Protein AF-A0A8S4QYU9-F1 (afdb_monomer_lite)

Secondary structure (DSSP, 8-state):
----SS-SS-SS-SS--HHIIIII-GGGHHHHHHHHHHTTT---HHHHHHHHTT-HHHHHHHHHHHHHHHHHHHHHHHHHHHH--S------S---------PPP---------

Structure (mmCIF, N/CA/C/O backbone):
data_AF-A0A8S4QYU9-F1
#
_entry.id   AF-A0A8S4QYU9-F1
#
loop_
_atom_site.group_PDB
_atom_site.id
_atom_site.type_symbol
_atom_site.label_atom_id
_atom_site.label_alt_id
_atom_site.label_comp_id
_atom_site.label_asym_id
_atom_site.label_entity_id
_atom_site.label_seq_id
_atom_site.pdbx_PDB_ins_code
_atom_site.Cartn_x
_atom_site.Cartn_y
_atom_site.Cartn_z
_atom_site.occupancy
_atom_site.B_iso_or_equiv
_atom_site.auth_seq_id
_atom_site.auth_comp_id
_atom_site.auth_asym_id
_atom_site.auth_atom_id
_atom_site.pdbx_PDB_model_num
ATOM 1 N N . ARG A 1 1 ? 16.257 9.602 -6.471 1.00 62.41 1 ARG A N 1
ATOM 2 C CA . ARG A 1 1 ? 15.150 10.605 -6.534 1.00 62.41 1 ARG A CA 1
ATOM 3 C C . ARG A 1 1 ? 14.329 10.161 -7.710 1.00 62.41 1 ARG A C 1
ATOM 5 O O . ARG A 1 1 ? 14.916 10.040 -8.781 1.00 62.41 1 ARG A O 1
ATOM 12 N N . GLU A 1 2 ? 13.036 9.945 -7.501 1.00 69.88 2 GLU A N 1
ATOM 13 C CA . GLU A 1 2 ? 12.181 9.413 -8.553 1.00 69.88 2 GLU A CA 1
ATOM 14 C C . GLU A 1 2 ? 12.121 10.374 -9.751 1.00 69.88 2 GLU A C 1
ATOM 16 O O . GLU A 1 2 ? 11.985 11.591 -9.578 1.00 69.88 2 GLU A O 1
ATOM 21 N N . GLN A 1 3 ? 12.351 9.823 -10.943 1.00 75.00 3 GLN A N 1
ATOM 22 C CA . GLN A 1 3 ? 12.516 10.586 -12.189 1.00 75.00 3 GLN A CA 1
ATOM 23 C C . GLN A 1 3 ? 11.205 10.689 -12.970 1.00 75.00 3 GLN A C 1
ATOM 25 O O . GLN A 1 3 ? 11.061 11.581 -13.804 1.00 75.00 3 GLN A O 1
ATOM 30 N N . SER A 1 4 ? 10.259 9.793 -12.684 1.00 83.69 4 SER A N 1
ATOM 31 C CA . SER A 1 4 ? 8.942 9.735 -13.308 1.00 83.69 4 SER A CA 1
ATOM 32 C C . SER A 1 4 ? 7.846 10.088 -12.299 1.00 83.69 4 SER A C 1
ATOM 34 O O . SER A 1 4 ? 7.944 9.698 -11.137 1.00 83.69 4 SER A O 1
ATOM 36 N N . PRO A 1 5 ? 6.776 10.783 -12.716 1.00 87.12 5 PRO A N 1
ATOM 37 C CA . PRO A 1 5 ? 5.574 10.914 -11.899 1.00 87.12 5 PRO A CA 1
ATOM 38 C C . PRO A 1 5 ? 4.730 9.628 -11.872 1.00 87.12 5 PRO A C 1
ATOM 40 O O . PRO A 1 5 ? 3.906 9.479 -10.975 1.00 87.12 5 PRO A O 1
ATOM 43 N N . GLY A 1 6 ? 4.913 8.716 -12.834 1.00 91.12 6 GLY A N 1
ATOM 44 C CA . GLY A 1 6 ? 4.087 7.517 -12.999 1.00 91.12 6 GLY A CA 1
ATOM 45 C C . GLY A 1 6 ? 4.434 6.369 -12.057 1.00 91.12 6 GLY A C 1
ATOM 46 O O . GLY A 1 6 ? 5.515 6.318 -11.466 1.00 91.12 6 GLY A O 1
ATOM 47 N N . CYS A 1 7 ? 3.514 5.412 -11.940 1.00 92.06 7 CYS A N 1
ATOM 48 C CA . CYS A 1 7 ? 3.768 4.209 -11.158 1.00 92.06 7 CYS A CA 1
ATOM 49 C C . CYS A 1 7 ? 4.775 3.314 -11.890 1.00 92.06 7 CYS A C 1
ATOM 51 O O . CYS A 1 7 ? 4.582 2.964 -13.045 1.00 92.06 7 CYS A O 1
ATOM 53 N N . HIS A 1 8 ? 5.840 2.894 -11.207 1.00 91.00 8 HIS A N 1
ATOM 54 C CA . HIS A 1 8 ? 6.823 1.956 -11.769 1.00 91.00 8 HIS A CA 1
ATOM 55 C C . HIS A 1 8 ? 6.469 0.480 -11.562 1.00 91.00 8 HIS A C 1
ATOM 57 O O . HIS A 1 8 ? 7.270 -0.396 -11.884 1.00 91.00 8 HIS A O 1
ATOM 63 N N . HIS A 1 9 ? 5.317 0.205 -10.952 1.00 90.75 9 HIS A N 1
ATOM 64 C CA . HIS A 1 9 ? 4.905 -1.141 -10.555 1.00 90.75 9 HIS A CA 1
ATOM 65 C C . HIS A 1 9 ? 3.740 -1.677 -11.394 1.00 90.75 9 HIS A C 1
ATOM 67 O O . HIS A 1 9 ? 3.416 -2.856 -11.299 1.00 90.75 9 HIS A O 1
ATOM 73 N N . CYS A 1 10 ? 3.130 -0.833 -12.223 1.00 90.75 10 CYS A N 1
ATOM 74 C CA . CYS A 1 10 ? 2.147 -1.215 -13.226 1.00 90.75 10 CYS A CA 1
ATOM 75 C C . CYS A 1 10 ? 2.274 -0.293 -14.444 1.00 90.75 10 CYS A C 1
ATOM 77 O O . CYS A 1 10 ? 2.842 0.792 -14.340 1.00 90.75 10 CYS A O 1
ATOM 79 N N . ASP A 1 11 ? 1.694 -0.706 -15.568 1.00 85.56 11 ASP A N 1
ATOM 80 C CA . ASP A 1 11 ? 1.737 0.065 -16.818 1.00 85.56 11 ASP A CA 1
ATOM 81 C C . ASP A 1 11 ? 0.539 1.023 -16.977 1.00 85.56 11 ASP A C 1
ATOM 83 O O . ASP A 1 11 ? 0.493 1.833 -17.900 1.00 85.56 11 ASP A O 1
ATOM 87 N N . ASP A 1 12 ? -0.423 0.972 -16.051 1.00 81.44 12 ASP A N 1
ATOM 88 C CA . ASP A 1 12 ? -1.739 1.607 -16.202 1.00 81.44 12 ASP A CA 1
ATOM 89 C C . ASP A 1 12 ? -1.858 2.982 -15.519 1.00 81.44 12 ASP A C 1
ATOM 91 O O . ASP A 1 12 ? -2.950 3.552 -15.455 1.00 81.44 12 ASP A O 1
ATOM 95 N N . CYS A 1 13 ? -0.772 3.522 -14.951 1.00 87.19 13 CYS A N 1
ATOM 96 C CA . CYS A 1 13 ? -0.851 4.719 -14.114 1.00 87.19 13 CYS A CA 1
ATOM 97 C C . CYS A 1 13 ? 0.218 5.774 -14.413 1.00 87.19 13 CYS A C 1
ATOM 99 O O . CYS A 1 13 ? 1.400 5.611 -14.105 1.00 87.19 13 CYS A O 1
ATOM 101 N N . LEU A 1 14 ? -0.241 6.909 -14.947 1.00 84.62 14 LEU A N 1
ATOM 102 C CA . LEU A 1 14 ? 0.594 8.058 -15.307 1.00 84.62 14 LEU A CA 1
ATOM 103 C C . LEU A 1 14 ? 1.025 8.908 -14.100 1.00 84.62 14 LEU A C 1
ATOM 105 O O . LEU A 1 14 ? 1.997 9.652 -14.207 1.00 84.62 14 LEU A O 1
ATOM 109 N N . GLU A 1 15 ? 0.340 8.774 -12.960 1.00 88.12 15 GLU A N 1
ATOM 110 C CA . GLU A 1 15 ? 0.656 9.474 -11.711 1.00 88.12 15 GLU A CA 1
ATOM 111 C C . GLU A 1 15 ? 0.535 8.531 -10.508 1.00 88.12 15 GLU A C 1
ATOM 113 O O . GLU A 1 15 ? -0.553 8.056 -10.188 1.00 88.12 15 GLU A O 1
ATOM 118 N N . ASP A 1 16 ? 1.640 8.284 -9.804 1.00 88.38 16 ASP A N 1
ATOM 119 C CA . ASP A 1 16 ? 1.722 7.404 -8.633 1.00 88.38 16 ASP A CA 1
ATOM 120 C C . ASP A 1 16 ? 1.049 8.019 -7.391 1.00 88.38 16 ASP A C 1
ATOM 122 O O . ASP A 1 16 ? 1.679 8.415 -6.407 1.00 88.38 16 ASP A O 1
ATOM 126 N N . MET A 1 17 ? -0.275 8.122 -7.446 1.00 90.44 17 MET A N 1
ATOM 127 C CA . MET A 1 17 ? -1.097 8.619 -6.353 1.00 90.44 17 MET A CA 1
ATOM 128 C C . MET A 1 17 ? -1.254 7.566 -5.251 1.00 90.44 17 MET A C 1
ATOM 130 O O . MET A 1 17 ? -1.367 6.364 -5.510 1.00 90.44 17 MET A O 1
ATOM 134 N N . ALA A 1 18 ? -1.379 8.028 -4.003 1.00 88.62 18 ALA A N 1
ATOM 135 C CA . ALA A 1 18 ? -1.662 7.159 -2.858 1.00 88.62 18 ALA A CA 1
ATOM 136 C C . ALA A 1 18 ? -2.932 6.318 -3.076 1.00 88.62 18 ALA A C 1
ATOM 138 O O . ALA A 1 18 ? -2.909 5.117 -2.827 1.00 88.62 18 ALA A O 1
ATOM 139 N N . GLN A 1 19 ? -3.989 6.929 -3.625 1.00 90.25 19 GLN A N 1
ATOM 140 C CA . GLN A 1 19 ? -5.230 6.253 -4.016 1.00 90.25 19 GLN A CA 1
ATOM 141 C C . GLN A 1 19 ? -4.965 5.089 -4.979 1.00 90.25 19 GLN A C 1
ATOM 143 O O . GLN A 1 19 ? -5.425 3.975 -4.757 1.00 90.25 19 GLN A O 1
ATOM 148 N N . HIS A 1 20 ? -4.177 5.323 -6.036 1.00 92.19 20 HIS A N 1
ATOM 149 C CA . HIS A 1 20 ? -3.848 4.284 -7.009 1.00 92.19 20 HIS A CA 1
ATOM 150 C C . HIS A 1 20 ? -3.116 3.121 -6.336 1.00 92.19 20 HIS A C 1
ATOM 152 O O . HIS A 1 20 ? -3.500 1.966 -6.506 1.00 92.19 20 HIS A O 1
ATOM 158 N N . THR A 1 21 ? -2.101 3.427 -5.528 1.00 91.75 21 THR A N 1
ATOM 159 C CA . THR A 1 21 ? -1.345 2.419 -4.780 1.00 91.75 21 THR A CA 1
ATOM 160 C C . THR A 1 21 ? -2.246 1.606 -3.837 1.00 91.75 21 THR A C 1
ATOM 162 O O . THR A 1 21 ? -2.125 0.383 -3.767 1.00 91.75 21 THR A O 1
ATOM 165 N N . LEU A 1 22 ? -3.164 2.274 -3.135 1.00 90.56 22 LEU A N 1
ATOM 166 C CA . LEU A 1 22 ? -4.040 1.664 -2.136 1.00 90.56 22 LEU A CA 1
ATOM 167 C C . LEU A 1 22 ? -5.224 0.903 -2.725 1.00 90.56 22 LEU A C 1
ATOM 169 O O . LEU A 1 22 ? -5.656 -0.050 -2.100 1.00 90.56 22 LEU A O 1
ATOM 173 N N . GLU A 1 23 ? -5.737 1.264 -3.899 1.00 90.75 23 GLU A N 1
ATOM 174 C CA . GLU A 1 23 ? -7.024 0.726 -4.379 1.00 90.75 23 GLU A CA 1
ATOM 175 C C . GLU A 1 23 ? -6.937 0.042 -5.737 1.00 90.75 23 GLU A C 1
ATOM 177 O O . GLU A 1 23 ? -7.628 -0.942 -5.987 1.00 90.75 23 GLU A O 1
ATOM 182 N N . VAL A 1 24 ? -6.022 0.473 -6.605 1.00 91.00 24 VAL A N 1
ATOM 183 C CA . VAL A 1 24 ? -6.041 0.069 -8.019 1.00 91.00 24 VAL A CA 1
ATOM 184 C C . VAL A 1 24 ? -4.853 -0.811 -8.391 1.00 91.00 24 VAL A C 1
ATOM 186 O O . VAL A 1 24 ? -5.033 -1.859 -9.001 1.00 91.00 24 VAL A O 1
ATOM 189 N N . CYS A 1 25 ? -3.646 -0.432 -7.981 1.00 93.50 25 CYS A N 1
ATOM 190 C CA . CYS A 1 25 ? -2.407 -1.057 -8.427 1.00 93.50 25 CYS A CA 1
ATOM 191 C C . CYS A 1 25 ? -2.358 -2.559 -8.097 1.00 93.50 25 CYS A C 1
ATOM 193 O O . CYS A 1 25 ? -2.256 -2.958 -6.934 1.00 93.50 25 CYS A O 1
ATOM 195 N N . LEU A 1 26 ? -2.394 -3.397 -9.137 1.00 90.75 26 LEU A N 1
ATOM 196 C CA . LEU A 1 26 ? -2.414 -4.857 -8.999 1.00 90.75 26 LEU A CA 1
ATOM 197 C C . LEU A 1 26 ? -1.138 -5.412 -8.358 1.00 90.75 26 LEU A C 1
ATOM 199 O O . LEU A 1 26 ? -1.192 -6.436 -7.682 1.00 90.75 26 LEU A O 1
ATOM 203 N N . ALA A 1 27 ? -0.011 -4.710 -8.501 1.00 92.31 27 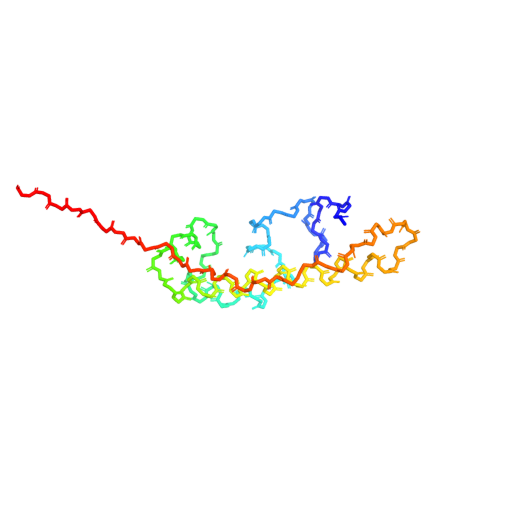ALA A N 1
ATOM 204 C CA . ALA A 1 27 ? 1.262 -5.099 -7.897 1.00 92.31 27 ALA A CA 1
ATOM 205 C C . ALA A 1 27 ? 1.220 -5.160 -6.362 1.00 92.31 27 ALA A C 1
ATOM 207 O O . ALA A 1 27 ? 2.042 -5.846 -5.760 1.00 92.31 27 A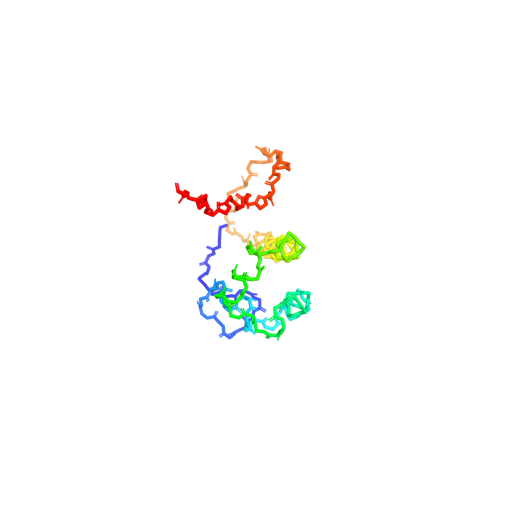LA A O 1
ATOM 208 N N . TRP A 1 28 ? 0.266 -4.465 -5.734 1.00 92.75 28 TRP A N 1
ATOM 209 C CA . TRP A 1 28 ? 0.117 -4.415 -4.279 1.00 92.75 28 TRP A CA 1
ATOM 210 C C . TRP A 1 28 ? -1.059 -5.248 -3.758 1.00 92.75 28 TRP A C 1
ATOM 212 O O . TRP A 1 28 ? -1.379 -5.178 -2.572 1.00 92.75 28 TRP A O 1
ATOM 222 N N . ALA A 1 29 ? -1.716 -6.041 -4.615 1.00 90.56 29 ALA A N 1
ATOM 223 C CA . ALA A 1 29 ? -2.927 -6.781 -4.259 1.00 90.56 29 ALA A CA 1
ATOM 224 C C . ALA A 1 29 ? -2.735 -7.724 -3.059 1.00 90.56 29 ALA A C 1
ATOM 226 O O . ALA A 1 29 ? -3.623 -7.823 -2.216 1.00 90.56 29 ALA A O 1
ATOM 227 N N . GLU A 1 30 ? -1.580 -8.384 -2.944 1.00 89.44 30 GLU A N 1
ATOM 228 C CA . GLU A 1 30 ? -1.274 -9.255 -1.803 1.00 89.44 30 GLU A CA 1
ATOM 229 C C . GLU A 1 30 ? -1.134 -8.448 -0.506 1.00 89.44 30 GLU A C 1
ATOM 231 O O . GLU A 1 30 ? -1.731 -8.779 0.518 1.00 89.44 30 GLU A O 1
ATOM 236 N N . GLN A 1 31 ? -0.390 -7.343 -0.555 1.00 88.00 31 GLN A N 1
ATOM 237 C CA . GLN A 1 31 ? -0.144 -6.476 0.592 1.00 88.00 31 GLN A CA 1
ATOM 238 C C . GLN A 1 31 ? -1.444 -5.831 1.091 1.00 88.00 31 GLN A C 1
ATOM 240 O O . GLN A 1 31 ? -1.592 -5.619 2.295 1.00 88.00 31 GLN A O 1
ATOM 245 N N . ARG A 1 32 ? -2.400 -5.562 0.191 1.00 92.31 32 ARG A N 1
ATOM 246 C CA . ARG A 1 32 ? -3.706 -4.979 0.527 1.00 92.31 32 ARG A CA 1
ATOM 247 C C . ARG A 1 32 ? -4.630 -5.901 1.307 1.00 92.31 32 ARG A C 1
ATOM 249 O O . ARG A 1 32 ? -5.463 -5.383 2.041 1.00 92.31 32 ARG A O 1
ATOM 256 N N . ARG A 1 33 ? -4.472 -7.226 1.231 1.00 91.12 33 ARG A N 1
ATOM 257 C CA . ARG A 1 33 ? -5.400 -8.177 1.876 1.00 91.12 33 ARG A CA 1
ATOM 258 C C . ARG A 1 33 ? -5.616 -7.906 3.363 1.00 91.12 33 ARG A C 1
ATOM 260 O O . ARG A 1 33 ? -6.750 -7.843 3.816 1.00 91.12 33 ARG A O 1
ATOM 267 N N . ALA A 1 34 ? -4.545 -7.622 4.101 1.00 87.94 34 ALA A N 1
ATOM 268 C CA . ALA A 1 34 ? -4.646 -7.301 5.526 1.00 87.94 34 ALA A CA 1
ATOM 269 C C . ALA A 1 34 ? -5.414 -5.989 5.806 1.00 87.94 34 ALA A C 1
ATOM 271 O O . ALA A 1 34 ? -6.075 -5.849 6.836 1.00 87.94 34 ALA A O 1
ATOM 272 N N . LEU A 1 35 ? -5.329 -5.018 4.893 1.00 90.44 35 LEU A N 1
ATOM 273 C CA . LEU A 1 35 ? -6.090 -3.770 4.960 1.00 90.44 35 LEU A CA 1
ATOM 274 C C . LEU A 1 35 ? -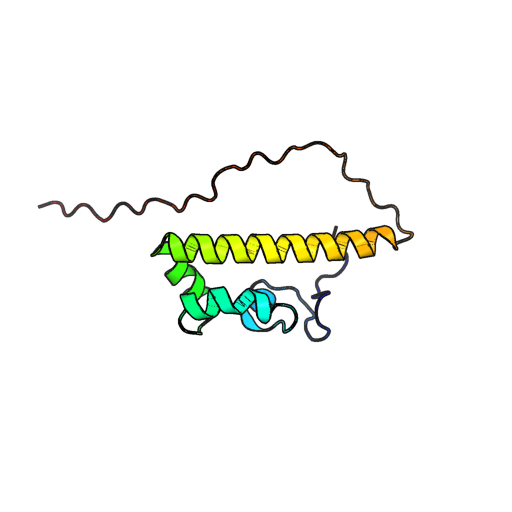7.556 -3.981 4.578 1.00 90.44 35 LEU A C 1
ATOM 276 O O . LEU A 1 35 ? -8.423 -3.417 5.238 1.00 90.44 35 LEU A O 1
ATOM 280 N N . GLU A 1 36 ? -7.836 -4.816 3.576 1.00 92.94 36 GLU A N 1
ATOM 281 C CA . GLU A 1 36 ? -9.201 -5.169 3.161 1.00 92.94 36 GLU A CA 1
ATOM 282 C C . GLU A 1 36 ? -9.968 -5.835 4.305 1.00 92.94 36 GLU A C 1
ATOM 284 O O . GLU A 1 36 ? -11.090 -5.426 4.601 1.00 92.94 36 GLU A O 1
ATOM 289 N N . ASP A 1 37 ? -9.339 -6.780 5.008 1.00 90.56 37 ASP A N 1
ATOM 290 C CA . ASP A 1 37 ? -9.932 -7.445 6.175 1.00 90.56 37 ASP A CA 1
ATOM 291 C C . ASP A 1 37 ? -10.258 -6.445 7.296 1.00 90.56 37 ASP A C 1
ATOM 293 O O . ASP A 1 37 ? -11.275 -6.556 7.981 1.00 90.56 37 ASP A O 1
ATOM 297 N N . THR A 1 38 ? -9.407 -5.430 7.464 1.00 88.88 38 THR A N 1
ATOM 298 C CA . THR A 1 38 ? -9.577 -4.380 8.476 1.00 88.88 38 THR A CA 1
ATOM 299 C C . THR A 1 38 ? -10.689 -3.393 8.099 1.00 88.88 38 THR A C 1
ATOM 301 O O . THR A 1 38 ? -11.403 -2.911 8.978 1.00 88.88 38 THR A O 1
ATOM 304 N N . ALA A 1 39 ? -10.842 -3.093 6.808 1.00 89.38 39 ALA A N 1
ATOM 305 C CA . ALA A 1 39 ? -11.752 -2.075 6.279 1.00 89.38 39 ALA A CA 1
ATOM 306 C C . ALA A 1 39 ? -13.036 -2.649 5.650 1.00 89.38 39 ALA A C 1
ATOM 308 O O . ALA A 1 39 ? -13.736 -1.950 4.919 1.00 89.38 39 ALA A O 1
ATOM 309 N N . ALA A 1 40 ? -13.344 -3.924 5.911 1.00 88.69 40 ALA A N 1
ATOM 310 C CA . ALA A 1 40 ? -14.492 -4.630 5.336 1.00 88.69 40 ALA A CA 1
ATOM 311 C C . ALA A 1 40 ? -14.561 -4.543 3.794 1.00 88.69 40 ALA A C 1
ATOM 313 O O . ALA A 1 40 ? -15.641 -4.459 3.209 1.00 88.69 40 ALA A O 1
ATOM 314 N N . GLY A 1 41 ? -13.398 -4.559 3.138 1.00 88.19 41 GLY A N 1
ATOM 315 C CA . GLY A 1 41 ? -13.258 -4.523 1.681 1.00 88.19 41 GLY A CA 1
ATOM 316 C C . GLY A 1 41 ? -13.354 -3.139 1.029 1.00 88.19 41 GLY A C 1
ATOM 317 O O . GLY A 1 41 ? -13.086 -3.040 -0.166 1.00 88.19 41 GLY A O 1
ATOM 318 N N . ASP A 1 42 ? -13.683 -2.074 1.769 1.00 92.38 42 ASP A N 1
ATOM 319 C CA . ASP A 1 42 ? -13.660 -0.702 1.245 1.00 92.38 42 ASP A CA 1
ATOM 320 C C . ASP A 1 42 ? -12.318 -0.030 1.552 1.00 92.38 42 ASP A C 1
ATOM 322 O O . ASP A 1 42 ? -12.053 0.442 2.659 1.00 92.38 42 ASP A O 1
ATOM 326 N N . LEU A 1 43 ? -11.459 0.012 0.536 1.00 91.12 43 LEU A N 1
ATOM 327 C CA . LEU A 1 43 ? -10.134 0.615 0.624 1.00 91.12 43 LEU A CA 1
ATOM 328 C C . LEU A 1 43 ? -10.109 2.108 0.299 1.00 91.12 43 LEU A C 1
ATOM 330 O O . LEU A 1 43 ? -9.014 2.666 0.215 1.00 91.12 43 LEU A O 1
ATOM 334 N N . SER A 1 44 ? -11.270 2.758 0.150 1.00 90.94 44 SER A N 1
ATOM 335 C CA . SER A 1 44 ? -11.315 4.201 -0.061 1.00 90.94 44 SER A CA 1
ATOM 336 C C . SER A 1 44 ? -10.502 4.927 1.013 1.00 90.94 44 SER A C 1
ATOM 338 O O . SER A 1 44 ? -10.620 4.630 2.209 1.00 90.94 44 SER A O 1
ATOM 340 N N . LEU A 1 45 ? -9.670 5.898 0.615 1.00 90.44 45 LEU A N 1
ATOM 341 C CA . LEU A 1 45 ? -8.872 6.685 1.567 1.00 90.44 45 LEU A CA 1
ATOM 342 C C . LEU A 1 45 ? -9.680 7.166 2.795 1.00 90.44 45 LEU A C 1
ATOM 344 O O . LEU A 1 45 ? -9.201 6.980 3.918 1.00 90.44 45 LEU A O 1
ATOM 348 N N . PRO A 1 46 ? -10.901 7.729 2.652 1.00 92.19 46 PRO A N 1
ATOM 349 C CA . PRO A 1 46 ? -11.718 8.121 3.799 1.00 92.19 46 PRO A CA 1
ATOM 350 C C . PRO A 1 46 ? -12.065 6.960 4.738 1.00 92.19 46 PRO A C 1
ATOM 352 O O . PRO A 1 46 ? -12.020 7.144 5.957 1.00 92.19 46 PRO A O 1
ATOM 355 N N . THR A 1 47 ? -12.397 5.782 4.206 1.00 93.06 47 THR A N 1
ATOM 356 C CA . THR A 1 47 ? -12.740 4.596 5.004 1.00 93.06 47 THR A CA 1
ATOM 357 C C . THR A 1 47 ? -11.524 4.056 5.746 1.00 93.06 47 THR A C 1
ATOM 359 O O . THR A 1 47 ? -11.611 3.786 6.949 1.00 93.06 47 THR A O 1
ATOM 362 N N . ILE A 1 48 ? -10.358 4.005 5.092 1.00 93.00 48 ILE A N 1
ATOM 363 C CA . ILE A 1 48 ? -9.101 3.632 5.751 1.00 93.00 48 ILE A CA 1
ATOM 364 C C . ILE A 1 48 ? -8.793 4.593 6.895 1.00 93.00 48 ILE A C 1
ATOM 366 O O . ILE A 1 48 ? -8.585 4.147 8.024 1.00 93.00 48 ILE A O 1
ATOM 370 N N . PHE A 1 49 ? -8.826 5.905 6.647 1.00 91.94 49 PHE A N 1
ATOM 371 C CA . PHE A 1 49 ? -8.542 6.892 7.688 1.00 91.94 49 PHE A CA 1
ATOM 372 C C . PHE A 1 49 ? -9.503 6.782 8.872 1.00 91.94 49 PHE A C 1
ATOM 374 O O . PHE A 1 49 ? -9.055 6.790 10.016 1.00 91.94 49 PHE A O 1
ATOM 381 N N . GLN A 1 50 ? -10.805 6.624 8.629 1.00 94.19 50 GLN A N 1
ATOM 382 C CA . GLN A 1 50 ? -11.787 6.442 9.702 1.00 94.19 50 GLN A CA 1
ATOM 383 C C . GLN A 1 50 ? -11.553 5.162 10.507 1.00 94.19 50 GLN A C 1
ATOM 385 O O . GLN A 1 50 ? -11.740 5.158 11.723 1.00 94.19 50 GLN A O 1
ATOM 390 N N . THR A 1 51 ? -11.131 4.087 9.849 1.00 94.12 51 THR A N 1
ATOM 391 C CA . THR A 1 51 ? -10.884 2.798 10.497 1.00 94.12 51 THR A CA 1
ATOM 392 C C . THR A 1 51 ? -9.642 2.854 11.388 1.00 94.12 51 THR A C 1
ATOM 394 O O . THR A 1 51 ? -9.698 2.494 12.567 1.00 94.12 51 THR A O 1
ATOM 397 N N . ILE A 1 52 ? -8.528 3.381 10.869 1.00 93.94 52 ILE A N 1
ATOM 398 C CA . ILE A 1 52 ? -7.243 3.380 11.584 1.00 93.94 52 ILE A CA 1
ATOM 399 C C . ILE A 1 52 ? -7.216 4.344 12.773 1.00 93.94 52 ILE A C 1
ATOM 401 O O . ILE A 1 52 ? -6.523 4.080 13.749 1.00 93.94 52 ILE A O 1
ATOM 405 N N . VAL A 1 53 ? -7.977 5.444 12.744 1.00 95.69 53 VAL A N 1
ATOM 406 C CA . VAL A 1 53 ? -8.026 6.383 13.884 1.00 95.69 53 VAL A CA 1
ATOM 407 C C . VAL A 1 53 ? -8.872 5.862 15.048 1.00 95.69 53 VAL A C 1
ATOM 409 O O . VAL A 1 53 ? -8.781 6.390 16.154 1.00 95.69 53 VAL A O 1
ATOM 412 N N . ARG A 1 54 ? -9.700 4.835 14.818 1.00 92.94 54 ARG A N 1
ATOM 413 C CA . ARG A 1 54 ? -10.616 4.268 15.822 1.00 92.94 54 ARG A CA 1
ATOM 414 C C . ARG A 1 54 ? -10.085 2.997 16.478 1.00 92.94 54 ARG A C 1
ATOM 416 O O . ARG A 1 54 ? -10.669 2.550 17.461 1.00 92.94 54 ARG A O 1
ATOM 423 N N . SER A 1 55 ? -9.007 2.414 15.957 1.00 93.75 55 SER A N 1
ATOM 424 C CA . SER A 1 55 ? -8.456 1.155 16.454 1.00 93.75 55 SER A CA 1
ATOM 425 C C . SER A 1 55 ? -6.934 1.121 16.343 1.00 93.75 55 SER A C 1
ATOM 427 O O . SER A 1 55 ? -6.371 1.288 15.264 1.00 93.75 55 SER A O 1
ATOM 429 N N . GLU A 1 56 ? -6.262 0.832 17.458 1.00 94.44 56 GLU A N 1
ATOM 430 C CA . GLU A 1 56 ? -4.808 0.646 17.492 1.00 94.44 56 GLU A CA 1
ATOM 431 C C . GLU A 1 56 ? -4.361 -0.567 16.659 1.00 94.44 56 GLU A C 1
ATOM 433 O O . GLU A 1 56 ? -3.319 -0.518 16.008 1.00 94.44 56 GLU A O 1
ATOM 438 N N . SER A 1 57 ? -5.156 -1.642 16.605 1.00 93.56 57 SER A N 1
ATOM 439 C CA . SER A 1 57 ? -4.838 -2.798 15.755 1.00 93.56 57 SER A CA 1
ATOM 440 C C . SER A 1 57 ? -4.973 -2.468 14.267 1.00 93.56 57 SER A C 1
ATOM 442 O O . SER A 1 57 ? -4.122 -2.868 13.469 1.00 93.56 57 SER A O 1
ATOM 444 N N . ALA A 1 58 ? -5.990 -1.685 13.894 1.00 93.75 58 ALA A N 1
ATOM 445 C CA . ALA A 1 58 ? -6.159 -1.205 12.525 1.00 93.75 58 ALA A CA 1
ATOM 446 C C . ALA A 1 58 ? -5.023 -0.257 12.128 1.00 93.75 58 ALA A C 1
ATOM 448 O O . ALA A 1 58 ? -4.443 -0.394 11.051 1.00 93.75 58 ALA A O 1
ATOM 449 N N . TRP A 1 59 ? -4.651 0.653 13.030 1.00 95.62 59 TRP A N 1
ATOM 450 C CA . TRP A 1 59 ? -3.487 1.513 12.867 1.00 95.62 59 TRP A CA 1
ATOM 451 C C . TRP A 1 59 ? -2.206 0.711 12.627 1.00 95.62 59 TRP A C 1
ATOM 453 O O . TRP A 1 59 ? -1.505 0.966 11.651 1.00 95.62 59 TRP A O 1
ATOM 463 N N . ASN A 1 60 ? -1.917 -0.289 13.464 1.00 95.44 60 ASN A N 1
ATOM 464 C CA . ASN A 1 60 ? -0.727 -1.129 13.311 1.00 95.44 60 ASN A CA 1
ATOM 465 C C . ASN A 1 60 ? -0.724 -1.891 11.979 1.00 95.44 60 ASN A C 1
ATOM 467 O O . ASN A 1 60 ? 0.323 -2.023 11.344 1.00 95.44 60 ASN A O 1
ATOM 471 N N . THR A 1 61 ? -1.892 -2.346 11.525 1.00 94.38 61 THR A N 1
ATOM 472 C CA . THR A 1 61 ? -2.043 -3.019 10.228 1.00 94.38 61 THR A CA 1
ATOM 473 C C . THR A 1 61 ? -1.725 -2.070 9.073 1.00 94.38 61 THR A C 1
ATOM 475 O O . THR A 1 61 ? -0.907 -2.400 8.213 1.00 94.38 61 THR A O 1
ATOM 478 N N . ALA A 1 62 ? -2.286 -0.858 9.088 1.00 93.00 62 ALA A N 1
ATOM 479 C CA . ALA A 1 62 ? -2.010 0.158 8.076 1.00 93.00 62 ALA A CA 1
ATOM 480 C C . ALA A 1 62 ? -0.551 0.643 8.109 1.00 93.00 62 ALA A C 1
ATOM 482 O O . ALA A 1 62 ? 0.073 0.799 7.062 1.00 93.00 62 ALA A O 1
ATOM 483 N N . ALA A 1 63 ? 0.029 0.824 9.298 1.00 94.69 63 ALA A N 1
ATOM 484 C CA . ALA A 1 63 ? 1.435 1.178 9.458 1.00 94.69 63 ALA A CA 1
ATOM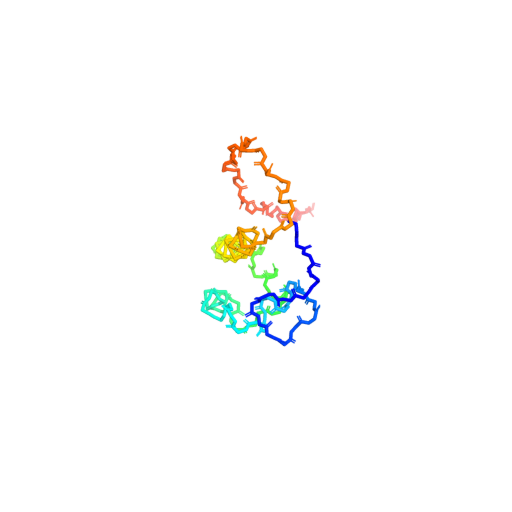 485 C C . ALA A 1 63 ? 2.358 0.093 8.878 1.00 94.69 63 ALA A C 1
ATOM 487 O O . ALA A 1 63 ? 3.268 0.408 8.110 1.00 94.69 63 ALA A O 1
ATOM 488 N N . CYS A 1 64 ? 2.088 -1.182 9.179 1.00 93.62 64 CYS A N 1
ATOM 489 C CA . CYS A 1 64 ? 2.841 -2.314 8.638 1.00 93.62 64 CYS A CA 1
ATOM 490 C C . CYS A 1 64 ? 2.720 -2.402 7.110 1.00 93.62 64 CYS A C 1
ATOM 492 O O . CYS A 1 64 ? 3.715 -2.639 6.421 1.00 93.62 64 CYS A O 1
ATOM 494 N N . PHE A 1 65 ? 1.523 -2.175 6.566 1.00 93.50 65 PHE A N 1
ATOM 495 C CA . PHE A 1 65 ? 1.325 -2.079 5.123 1.00 93.50 65 PHE A CA 1
ATOM 496 C C . PHE A 1 65 ? 2.176 -0.964 4.509 1.00 93.50 65 PHE A C 1
ATOM 498 O O . PHE A 1 65 ? 2.938 -1.228 3.581 1.00 93.50 65 PHE A O 1
ATOM 505 N N . CYS A 1 66 ? 2.101 0.257 5.049 1.00 93.75 66 CYS A N 1
ATOM 506 C CA . CYS A 1 66 ? 2.869 1.399 4.557 1.00 93.75 66 CYS A CA 1
ATOM 507 C C . CYS A 1 66 ? 4.379 1.137 4.617 1.00 93.75 66 CYS A C 1
ATOM 509 O O . CYS A 1 66 ? 5.098 1.483 3.683 1.00 93.75 66 CYS A O 1
ATOM 511 N N . GLU A 1 67 ? 4.872 0.492 5.675 1.00 94.62 67 GLU A N 1
ATOM 512 C CA . GLU A 1 67 ? 6.283 0.121 5.789 1.00 94.62 67 GLU A CA 1
ATOM 513 C C . GLU A 1 67 ? 6.699 -0.877 4.702 1.00 94.62 67 GLU A C 1
ATOM 515 O O . GLU A 1 67 ? 7.714 -0.662 4.031 1.00 94.62 67 GLU A O 1
ATOM 520 N N . LYS A 1 68 ? 5.908 -1.933 4.478 1.00 92.44 68 LYS A N 1
ATOM 521 C CA . LYS A 1 68 ? 6.167 -2.927 3.423 1.00 92.44 68 LYS A CA 1
ATOM 522 C C . LYS A 1 68 ? 6.139 -2.289 2.037 1.00 92.44 68 LYS A C 1
ATOM 524 O O . LYS A 1 68 ? 7.057 -2.506 1.247 1.00 92.44 68 LYS A O 1
ATOM 529 N N . LEU A 1 69 ? 5.124 -1.471 1.773 1.00 92.94 69 LEU A N 1
ATOM 530 C CA . LEU A 1 69 ? 4.943 -0.743 0.524 1.00 92.94 69 LEU A CA 1
ATOM 531 C C . LEU A 1 69 ? 6.144 0.168 0.236 1.00 92.94 69 LEU A C 1
ATOM 533 O O . LEU A 1 69 ? 6.793 0.039 -0.800 1.00 92.94 69 LEU A O 1
ATOM 537 N N . MET A 1 70 ? 6.469 1.072 1.162 1.00 92.44 70 MET A N 1
ATOM 538 C CA . MET A 1 70 ? 7.560 2.032 0.978 1.00 92.44 70 MET A CA 1
ATOM 539 C C . MET A 1 70 ? 8.913 1.330 0.859 1.00 92.44 70 MET A C 1
ATOM 541 O O . MET A 1 70 ? 9.739 1.737 0.045 1.00 92.44 70 MET A O 1
ATOM 545 N N . SER A 1 71 ? 9.128 0.245 1.609 1.00 93.62 71 SER A N 1
ATOM 546 C CA . SER A 1 71 ? 10.356 -0.552 1.517 1.00 93.62 71 SER A CA 1
ATOM 547 C C . SER A 1 71 ? 10.504 -1.235 0.157 1.00 93.62 71 SER A C 1
ATOM 549 O O . SER A 1 71 ? 11.601 -1.251 -0.402 1.00 93.62 71 SER A O 1
ATOM 551 N N . ALA A 1 72 ? 9.413 -1.771 -0.394 1.00 93.44 72 ALA A N 1
ATOM 552 C CA . ALA A 1 72 ? 9.409 -2.391 -1.715 1.00 93.44 72 ALA A CA 1
ATOM 553 C C . ALA A 1 72 ? 9.630 -1.357 -2.832 1.00 93.44 72 ALA A C 1
ATOM 555 O O . ALA A 1 72 ? 10.447 -1.590 -3.725 1.00 93.44 72 ALA A O 1
ATOM 556 N N . LYS A 1 73 ? 8.984 -0.184 -2.746 1.00 92.19 73 LYS A N 1
ATOM 557 C CA . LYS A 1 73 ? 9.207 0.936 -3.679 1.00 92.19 73 LYS A CA 1
ATOM 558 C C . LYS A 1 73 ? 10.660 1.427 -3.632 1.00 92.19 73 LYS A C 1
ATOM 560 O O . LYS A 1 73 ? 11.291 1.554 -4.677 1.00 92.19 73 LYS A O 1
ATOM 565 N N . GLU A 1 74 ? 11.231 1.612 -2.437 1.00 93.38 74 GLU A N 1
ATOM 566 C CA . GLU A 1 74 ? 12.640 2.014 -2.253 1.00 93.38 74 GLU A CA 1
ATOM 567 C C . GLU A 1 74 ? 13.624 0.941 -2.756 1.00 93.38 74 GLU A C 1
ATOM 569 O O . GLU A 1 74 ? 14.697 1.267 -3.263 1.00 93.38 74 GLU A O 1
ATOM 574 N N . ALA A 1 75 ? 13.311 -0.350 -2.606 1.00 93.06 75 ALA A N 1
ATOM 575 C CA . ALA A 1 75 ? 14.127 -1.423 -3.175 1.00 93.06 75 ALA A CA 1
ATOM 576 C C . ALA A 1 75 ? 14.128 -1.371 -4.711 1.00 93.06 75 ALA A C 1
ATOM 578 O O . ALA A 1 75 ? 15.201 -1.353 -5.312 1.00 93.06 75 ALA A O 1
ATOM 579 N N . ALA A 1 76 ? 12.950 -1.239 -5.326 1.00 91.25 76 ALA A N 1
ATOM 580 C CA . ALA A 1 76 ? 12.824 -1.133 -6.775 1.00 91.25 76 ALA A CA 1
ATOM 581 C C . ALA A 1 76 ? 13.499 0.136 -7.337 1.00 91.25 76 ALA A C 1
ATOM 583 O O . ALA A 1 76 ? 14.169 0.060 -8.365 1.00 91.25 76 ALA A O 1
ATOM 584 N N . GLU A 1 77 ? 13.387 1.289 -6.660 1.00 90.75 77 GLU A N 1
ATOM 585 C CA . GLU A 1 77 ? 14.125 2.513 -7.033 1.00 90.75 77 GLU A CA 1
ATOM 586 C C . GLU A 1 77 ? 15.640 2.270 -6.978 1.00 90.75 77 GLU A C 1
ATOM 588 O O . GLU A 1 77 ? 16.356 2.601 -7.923 1.00 90.75 77 GLU A O 1
ATOM 593 N N . ARG A 1 78 ? 16.140 1.635 -5.908 1.00 90.50 78 ARG A N 1
ATOM 594 C CA . ARG A 1 78 ? 17.575 1.344 -5.757 1.00 90.50 78 ARG A CA 1
ATOM 595 C C . ARG A 1 78 ? 18.115 0.434 -6.853 1.00 90.50 78 ARG A C 1
ATOM 597 O O . ARG A 1 78 ? 19.242 0.650 -7.297 1.00 90.50 78 ARG A O 1
ATOM 604 N N . ASP A 1 79 ? 17.355 -0.565 -7.282 1.00 90.88 79 ASP A N 1
ATOM 605 C CA . ASP A 1 79 ? 17.782 -1.454 -8.363 1.00 90.88 79 ASP A CA 1
ATOM 606 C C . ASP A 1 79 ? 17.867 -0.701 -9.697 1.00 90.88 79 ASP A C 1
ATOM 608 O O . ASP A 1 79 ? 18.874 -0.818 -10.399 1.00 90.88 79 ASP A O 1
ATOM 612 N N . ARG A 1 80 ? 16.895 0.178 -9.986 1.00 88.44 80 ARG A N 1
ATOM 613 C CA . ARG A 1 80 ? 16.941 1.072 -11.157 1.00 88.44 80 ARG A CA 1
ATOM 614 C C . ARG A 1 80 ? 18.143 2.019 -11.112 1.00 88.44 80 ARG A C 1
ATOM 616 O O . ARG A 1 80 ? 18.839 2.181 -12.115 1.00 88.44 80 ARG A O 1
ATOM 623 N N . GLU A 1 81 ? 18.425 2.622 -9.955 1.00 86.50 81 GLU A N 1
ATOM 624 C CA . GLU A 1 81 ? 19.578 3.515 -9.768 1.00 86.50 81 GLU A CA 1
ATOM 625 C C . GLU A 1 81 ? 20.920 2.786 -9.941 1.00 86.50 81 GLU A C 1
ATOM 627 O O . GLU A 1 81 ? 21.860 3.375 -10.472 1.00 86.50 81 GLU A O 1
ATOM 632 N N . ARG A 1 82 ? 21.023 1.511 -9.537 1.00 85.00 82 ARG A N 1
ATOM 633 C CA . ARG A 1 82 ? 22.236 0.693 -9.729 1.00 85.00 82 ARG A CA 1
ATOM 634 C C . ARG A 1 82 ? 22.550 0.428 -11.194 1.00 85.00 82 ARG A C 1
ATOM 636 O O . ARG A 1 82 ? 23.720 0.377 -11.560 1.00 85.00 82 ARG A O 1
ATOM 643 N N . THR A 1 83 ? 21.517 0.210 -11.999 1.00 81.81 83 THR A N 1
ATOM 644 C CA . THR A 1 83 ? 21.652 -0.037 -13.440 1.00 81.81 83 THR A CA 1
ATOM 645 C C . THR A 1 83 ? 21.747 1.249 -14.257 1.00 81.81 83 THR A C 1
ATOM 647 O O . THR A 1 83 ? 22.111 1.203 -15.430 1.00 81.81 83 THR A O 1
ATOM 650 N N . SER A 1 84 ? 21.427 2.396 -13.655 1.00 76.62 84 SER A N 1
ATOM 651 C CA . SER A 1 84 ? 21.497 3.695 -14.314 1.00 76.62 84 SER A CA 1
ATOM 652 C C . SER A 1 84 ? 22.942 4.176 -14.441 1.00 76.62 84 SER A C 1
ATOM 654 O O . SER A 1 84 ? 23.720 4.152 -13.489 1.00 76.62 84 SER A O 1
ATOM 656 N N . THR A 1 85 ? 23.295 4.665 -15.627 1.00 68.12 85 THR A N 1
ATOM 657 C CA . THR A 1 85 ? 24.584 5.313 -15.910 1.00 68.12 85 THR A CA 1
ATOM 658 C C . THR A 1 85 ? 24.623 6.775 -15.462 1.00 68.12 85 THR A C 1
ATOM 660 O O . THR A 1 85 ? 25.690 7.391 -15.474 1.00 68.12 85 THR A O 1
ATOM 663 N N . LEU A 1 86 ? 23.484 7.346 -15.052 1.00 66.75 86 LEU A N 1
ATOM 664 C CA . LEU A 1 86 ? 23.422 8.710 -14.534 1.00 66.75 86 LEU A CA 1
ATOM 665 C C . LEU A 1 86 ? 24.064 8.777 -13.139 1.00 66.75 86 LEU A C 1
ATOM 667 O O . LEU A 1 86 ? 23.861 7.859 -12.341 1.00 66.75 86 LEU A O 1
ATOM 671 N N . PRO A 1 87 ? 24.808 9.851 -12.799 1.00 55.31 87 PRO A N 1
ATOM 672 C CA . PRO A 1 87 ? 25.444 9.974 -11.494 1.00 55.31 87 PRO A CA 1
ATOM 673 C C . PRO A 1 87 ? 24.396 9.955 -10.375 1.00 55.31 87 PRO A C 1
ATOM 675 O O . PRO A 1 87 ? 23.749 10.959 -10.074 1.00 55.31 87 PRO A O 1
ATOM 678 N N . SER A 1 88 ? 24.234 8.802 -9.732 1.00 57.28 88 SER A N 1
ATOM 679 C CA . SER A 1 88 ? 23.469 8.664 -8.503 1.00 57.28 88 SER A CA 1
ATOM 680 C C . SER A 1 88 ? 24.215 9.447 -7.426 1.00 57.28 88 SER A C 1
ATOM 682 O O . SER A 1 88 ? 25.318 9.079 -7.016 1.00 57.28 88 SER A O 1
ATOM 684 N N . LEU A 1 89 ? 23.647 10.581 -6.999 1.00 57.59 89 LEU A N 1
ATOM 685 C CA . LEU A 1 89 ? 24.145 11.361 -5.867 1.00 57.59 89 LEU A CA 1
ATOM 686 C C . LEU A 1 89 ? 24.076 10.466 -4.626 1.00 57.59 89 LEU A C 1
ATOM 688 O O . LEU A 1 89 ? 23.058 10.400 -3.938 1.00 57.59 89 LEU A O 1
ATOM 692 N N . ARG A 1 90 ? 25.154 9.708 -4.402 1.00 54.81 90 ARG A N 1
ATOM 693 C CA . ARG A 1 90 ? 25.288 8.693 -3.361 1.00 54.81 90 ARG A CA 1
ATOM 694 C C . ARG A 1 90 ? 24.806 9.276 -2.040 1.00 54.81 90 ARG A C 1
ATOM 696 O O . ARG A 1 90 ? 25.450 10.168 -1.483 1.00 54.81 90 ARG A O 1
ATOM 703 N N . ARG A 1 91 ? 23.681 8.763 -1.527 1.00 54.19 91 ARG A N 1
ATOM 704 C CA . ARG A 1 91 ? 23.237 9.044 -0.159 1.00 54.19 91 ARG A CA 1
ATOM 705 C C . ARG A 1 91 ? 24.411 8.733 0.758 1.00 54.19 91 ARG A C 1
ATOM 707 O O . ARG A 1 91 ? 24.839 7.584 0.846 1.00 54.19 91 ARG A O 1
ATOM 714 N N . ARG A 1 92 ? 24.939 9.759 1.428 1.00 51.12 92 ARG A N 1
ATOM 715 C CA . ARG A 1 92 ? 25.854 9.581 2.553 1.00 51.12 92 ARG A CA 1
ATOM 716 C C . ARG A 1 92 ? 25.153 8.658 3.545 1.00 51.12 92 ARG A C 1
ATOM 718 O O . ARG A 1 92 ? 24.160 9.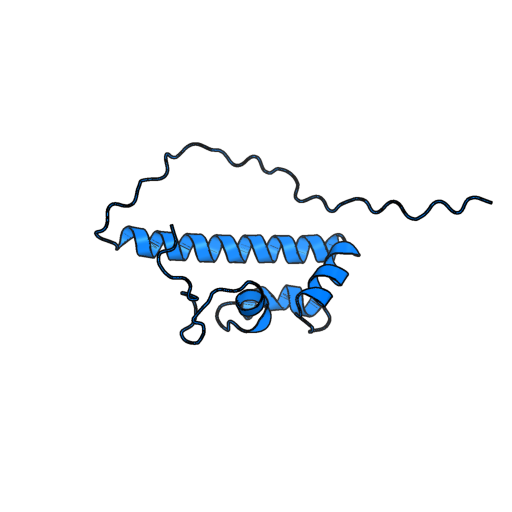030 4.164 1.00 51.12 92 ARG A O 1
ATOM 725 N N . THR A 1 93 ? 25.642 7.431 3.637 1.00 54.06 93 THR A N 1
ATOM 726 C CA . THR A 1 93 ? 25.328 6.468 4.688 1.00 54.06 93 THR A CA 1
ATOM 727 C C . THR A 1 93 ? 25.557 7.142 6.032 1.00 54.06 93 THR A C 1
ATOM 729 O O . THR A 1 93 ? 26.698 7.343 6.437 1.00 54.06 93 THR A O 1
ATOM 732 N N . GLY A 1 94 ? 24.479 7.552 6.696 1.00 54.44 94 GLY A N 1
ATOM 733 C CA . GLY A 1 94 ? 24.610 8.296 7.940 1.00 54.44 94 GLY A CA 1
ATOM 734 C C . GLY A 1 94 ? 23.313 8.898 8.452 1.00 54.44 94 GLY A C 1
ATOM 735 O O . GLY A 1 94 ? 23.257 10.095 8.683 1.00 54.44 94 GLY A O 1
ATOM 736 N N . CYS A 1 95 ? 22.277 8.088 8.659 1.00 49.44 95 CYS A N 1
ATOM 737 C CA . CYS A 1 95 ? 21.344 8.363 9.747 1.00 49.44 95 CYS A CA 1
ATOM 738 C C . CYS A 1 95 ? 20.707 7.042 10.164 1.00 49.44 95 CYS A C 1
ATOM 740 O O . CYS A 1 95 ? 19.875 6.482 9.449 1.00 49.44 95 CYS A O 1
ATOM 742 N N . ARG A 1 96 ? 21.169 6.496 11.293 1.00 51.97 96 ARG A N 1
ATOM 743 C CA . ARG A 1 96 ? 20.484 5.398 11.975 1.00 51.97 96 ARG A CA 1
ATOM 744 C C . ARG A 1 96 ? 19.086 5.928 12.278 1.00 51.97 96 ARG A C 1
ATOM 746 O O . ARG A 1 96 ? 18.951 6.818 13.111 1.00 51.97 96 ARG A O 1
ATOM 753 N N . ARG A 1 97 ? 18.075 5.456 11.543 1.00 52.31 97 ARG A N 1
ATOM 754 C CA . ARG A 1 97 ? 16.678 5.808 11.800 1.00 52.31 97 ARG A CA 1
ATOM 755 C C . ARG A 1 97 ? 16.368 5.276 13.198 1.00 52.31 97 ARG A C 1
ATOM 757 O O . ARG A 1 97 ? 16.280 4.066 13.393 1.00 52.31 97 ARG A O 1
ATOM 764 N N . ALA A 1 98 ? 16.309 6.174 14.178 1.00 55.41 98 ALA A N 1
ATOM 765 C CA . ALA A 1 98 ? 15.705 5.874 15.461 1.00 55.41 98 ALA A CA 1
ATOM 766 C C . ALA A 1 98 ? 14.294 5.357 15.164 1.00 55.41 98 ALA A C 1
ATOM 768 O O . ALA A 1 98 ? 13.529 6.016 14.458 1.00 55.41 98 ALA A O 1
ATOM 769 N N . ARG A 1 99 ? 13.991 4.145 15.633 1.00 51.78 99 ARG A N 1
ATOM 770 C CA . ARG A 1 99 ? 12.637 3.592 15.659 1.00 51.78 99 ARG A CA 1
ATOM 771 C C . ARG A 1 99 ? 11.817 4.465 16.610 1.00 51.78 99 ARG A C 1
ATOM 773 O O . ARG A 1 99 ? 11.728 4.149 17.786 1.00 51.78 99 ARG A O 1
ATOM 780 N N . ASN A 1 100 ? 11.318 5.599 16.131 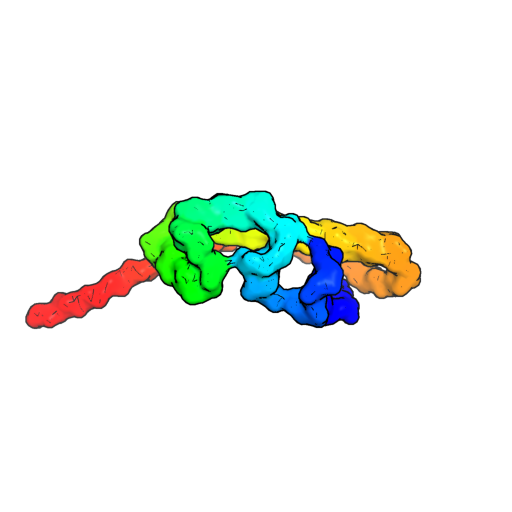1.00 51.66 100 ASN A N 1
ATOM 781 C CA . ASN A 1 100 ? 10.412 6.438 16.901 1.00 51.66 100 ASN A CA 1
ATOM 782 C C . ASN A 1 100 ? 8.984 6.075 16.512 1.00 51.66 100 ASN A C 1
ATOM 784 O O . ASN A 1 100 ? 8.494 6.475 15.459 1.00 51.66 100 ASN A O 1
ATOM 788 N N . ASP A 1 101 ? 8.394 5.250 17.374 1.00 64.75 101 ASP A N 1
ATOM 789 C CA . ASP A 1 101 ? 6.982 5.162 17.730 1.00 64.75 101 ASP A CA 1
ATOM 790 C C . ASP A 1 101 ? 6.008 5.865 16.778 1.00 64.75 101 ASP A C 1
ATOM 792 O O . ASP A 1 101 ? 5.634 7.024 16.968 1.00 64.75 101 ASP A O 1
ATOM 796 N N . LEU A 1 102 ? 5.486 5.102 15.816 1.00 60.44 102 LEU A N 1
ATOM 797 C CA . LEU A 1 102 ? 4.231 5.404 15.126 1.00 60.44 102 LEU A CA 1
ATOM 798 C C . LEU A 1 102 ? 3.051 5.218 16.097 1.00 60.44 102 LEU A C 1
ATOM 800 O O . LEU A 1 102 ? 2.132 4.460 15.808 1.00 60.44 102 LEU A O 1
ATOM 804 N N . ARG A 1 103 ? 3.079 5.824 17.290 1.00 59.09 103 ARG A N 1
ATOM 805 C CA . ARG A 1 103 ? 1.993 5.649 18.258 1.00 59.09 103 ARG A CA 1
ATOM 806 C C . ARG A 1 103 ? 0.773 6.452 17.803 1.00 59.09 103 ARG A C 1
ATOM 808 O O . ARG A 1 103 ? 0.923 7.648 17.539 1.00 59.09 103 ARG A O 1
ATOM 815 N N . PRO A 1 104 ? -0.430 5.856 17.759 1.00 58.16 104 PRO A N 1
ATOM 816 C CA . PRO A 1 104 ? -1.627 6.603 17.411 1.00 58.16 104 PRO A CA 1
ATOM 817 C C . PRO A 1 104 ? -1.894 7.733 18.427 1.00 58.16 104 PRO A C 1
ATOM 819 O O . PRO A 1 104 ? -1.551 7.612 19.615 1.00 58.16 104 PRO A O 1
ATOM 822 N N . PRO A 1 105 ? -2.503 8.850 17.989 1.00 61.12 105 PRO A N 1
ATOM 823 C CA . PRO A 1 105 ? -2.912 9.925 18.884 1.00 61.12 105 PRO A CA 1
ATOM 824 C C . PRO A 1 105 ? -3.947 9.404 19.890 1.00 61.12 105 PRO A C 1
ATOM 826 O O . PRO A 1 105 ? -4.919 8.747 19.522 1.00 61.12 105 PRO A O 1
ATOM 829 N N . ARG A 1 106 ? -3.761 9.706 21.183 1.00 64.25 106 ARG A N 1
ATOM 830 C CA . ARG A 1 106 ? -4.778 9.408 22.201 1.00 64.25 106 ARG A CA 1
ATOM 831 C C . ARG A 1 106 ? -5.951 10.368 21.997 1.00 64.25 106 ARG A C 1
ATOM 833 O O . ARG A 1 106 ? -5.809 11.560 22.259 1.00 64.25 106 ARG A O 1
ATOM 840 N N . VAL A 1 107 ? -7.096 9.865 21.547 1.00 60.97 107 VAL A N 1
ATOM 841 C CA . VAL A 1 107 ? -8.331 10.656 21.469 1.00 60.97 107 VAL A CA 1
ATOM 842 C C . VAL A 1 107 ? -8.856 10.869 22.892 1.00 60.97 107 VAL A C 1
ATOM 844 O O . VAL A 1 107 ? -9.306 9.927 23.540 1.00 60.97 107 VAL A O 1
ATOM 847 N N . VAL A 1 108 ? -8.777 12.100 23.402 1.00 60.69 108 VAL A N 1
ATOM 848 C CA . VAL A 1 108 ? -9.469 12.501 24.637 1.00 60.69 108 VAL A CA 1
ATOM 849 C C . VAL A 1 108 ? -10.893 12.891 24.245 1.00 60.69 108 VAL A C 1
ATOM 851 O O . VAL A 1 108 ? -11.088 13.859 23.514 1.00 60.69 108 VAL A O 1
ATOM 854 N N . GLY A 1 109 ? -11.881 12.102 24.675 1.00 55.69 109 GLY A N 1
ATOM 855 C CA . GLY A 1 109 ? -13.298 12.364 24.405 1.00 55.69 109 GLY A CA 1
ATOM 856 C C . GLY A 1 109 ? -13.789 13.681 25.032 1.00 55.69 109 GLY A C 1
ATOM 857 O O . GLY A 1 109 ? -13.170 14.180 25.977 1.00 55.69 109 GLY A O 1
ATOM 858 N N . PRO A 1 110 ? -14.890 14.266 24.523 1.00 54.03 110 PRO A N 1
ATOM 859 C CA . PRO A 1 110 ? -15.384 15.547 25.008 1.00 54.03 110 PRO A CA 1
ATOM 860 C C . PRO A 1 110 ? -15.819 15.445 26.473 1.00 54.03 110 PRO A C 1
ATOM 862 O O . PRO A 1 110 ? -16.617 14.590 26.858 1.00 54.03 110 PRO A O 1
ATOM 865 N N . ARG A 1 111 ? -15.278 16.349 27.294 1.00 54.44 111 ARG A N 1
ATOM 866 C CA . ARG A 1 111 ? -15.694 16.567 28.680 1.00 54.44 111 ARG A CA 1
ATOM 867 C C . ARG A 1 111 ? -17.102 17.160 28.650 1.00 54.44 111 ARG A C 1
ATOM 869 O O . ARG A 1 111 ? -17.269 18.325 28.300 1.00 54.44 111 ARG A O 1
ATOM 876 N N . VAL A 1 112 ? -18.104 16.357 28.991 1.00 53.41 112 VAL A N 1
ATOM 877 C CA . VAL A 1 112 ? -19.457 16.854 29.254 1.00 53.41 112 VAL A CA 1
ATOM 878 C C . VAL A 1 112 ? -19.374 17.671 30.544 1.00 53.41 112 VAL A C 1
ATOM 880 O O . VAL A 1 112 ? -19.111 17.118 31.612 1.00 53.41 112 VAL A O 1
ATOM 883 N N . LEU A 1 113 ? -19.470 18.995 30.429 1.00 52.09 113 LEU A N 1
ATOM 884 C CA . LEU A 1 113 ? -19.634 19.881 31.577 1.00 52.09 113 LEU A CA 1
ATOM 885 C C . LEU A 1 113 ? -21.122 19.873 31.935 1.00 52.09 113 LEU A C 1
ATOM 887 O O . LEU A 1 113 ? -21.956 20.155 31.076 1.00 52.09 113 LEU A O 1
ATOM 891 N N . ASN A 1 114 ? -21.406 19.461 33.168 1.00 53.53 114 ASN A N 1
ATOM 892 C CA . ASN A 1 114 ? -22.724 19.517 33.800 1.00 53.53 114 ASN A CA 1
ATOM 893 C C . ASN A 1 114 ? -23.004 20.943 34.284 1.00 53.53 114 ASN A C 1
ATOM 895 O O . ASN A 1 114 ? -22.026 21.584 34.741 1.00 53.53 114 ASN A O 1
#

Radius of gyration: 18.01 Å; chains: 1; bounding box: 49×29×51 Å

Organism: NCBI:txid348720

pLDDT: mean 81.29, std 15.62, range [49.44, 95.69]

Sequence (114 aa):
REQSPGCHHCDDCLEDMAQHTLEVCLAWAEQRRALEDTAAGDLSLPTIFQTIVRSESAWNTAACFCEKLMSAKEAAERDRERTSTLPSLRRRTGCRRARNDLRPPRVVGPRVLN

Foldseek 3Di:
DDPAQFDPQDPPTRHPDPCCLQPPRPSCVVLNPLLCVQQVNDSPPVSLVVSLLVDVVSVVSVVVSVVVVVVVVVVVVVVVVVPDPPPDPDPPPDDPPDPPDPDHDDDDDDDPDD